Protein AF-A0A1F3Y0V6-F1 (afdb_monomer_lite)

Structure (mmCIF, N/CA/C/O backbone):
data_AF-A0A1F3Y0V6-F1
#
_entry.id   AF-A0A1F3Y0V6-F1
#
loop_
_atom_site.group_PDB
_atom_site.id
_atom_site.type_symbol
_atom_site.label_atom_id
_atom_site.label_alt_id
_atom_site.label_comp_id
_atom_site.label_asym_id
_atom_site.label_entity_id
_atom_site.label_seq_id
_atom_site.pdbx_PDB_ins_code
_atom_site.Cartn_x
_atom_site.Cartn_y
_atom_site.Cartn_z
_atom_site.occupancy
_atom_site.B_iso_or_equiv
_atom_site.auth_seq_id
_atom_site.auth_comp_id
_atom_site.auth_asym_id
_atom_site.auth_atom_id
_atom_site.pdbx_PDB_model_num
ATOM 1 N N . MET A 1 1 ? 26.337 5.405 5.884 1.00 34.84 1 MET A N 1
ATOM 2 C CA . MET A 1 1 ? 25.874 5.157 7.266 1.00 34.84 1 MET A CA 1
ATOM 3 C C . MET A 1 1 ? 24.439 4.662 7.196 1.00 34.84 1 MET A C 1
ATOM 5 O O . MET A 1 1 ? 23.595 5.387 6.694 1.00 34.84 1 MET A O 1
ATOM 9 N N . LEU A 1 2 ? 24.184 3.409 7.583 1.00 36.69 2 LEU A N 1
ATOM 10 C CA . LEU A 1 2 ? 22.827 2.869 7.689 1.00 36.69 2 LEU A CA 1
ATOM 11 C C . LEU A 1 2 ? 22.164 3.487 8.920 1.00 36.69 2 LEU A C 1
ATOM 13 O O . LEU A 1 2 ? 22.583 3.219 10.046 1.00 36.69 2 LEU A O 1
ATOM 17 N N . ASP A 1 3 ? 21.163 4.324 8.681 1.00 42.03 3 ASP A N 1
ATOM 18 C CA . ASP A 1 3 ? 20.274 4.844 9.709 1.00 42.03 3 ASP A CA 1
ATOM 19 C C . ASP A 1 3 ? 19.625 3.656 10.442 1.00 42.03 3 ASP A C 1
ATOM 21 O O . ASP A 1 3 ? 18.928 2.830 9.840 1.00 42.03 3 ASP A O 1
ATOM 25 N N . ARG A 1 4 ? 19.964 3.489 11.727 1.00 38.62 4 ARG A N 1
ATOM 26 C CA . ARG A 1 4 ? 19.554 2.353 12.566 1.00 38.62 4 ARG A CA 1
ATOM 27 C C . ARG A 1 4 ? 18.066 2.485 12.898 1.00 38.62 4 ARG A C 1
ATOM 29 O O . ARG A 1 4 ? 17.702 2.852 14.014 1.00 38.62 4 ARG A O 1
ATOM 36 N N . LYS A 1 5 ? 17.193 2.147 11.947 1.00 39.00 5 LYS A N 1
ATOM 37 C CA . LYS A 1 5 ? 15.765 1.951 12.223 1.00 39.00 5 LYS A CA 1
ATOM 38 C C . LYS A 1 5 ? 15.624 0.830 13.254 1.00 39.00 5 LYS A C 1
ATOM 40 O O . LYS A 1 5 ? 16.004 -0.314 13.005 1.00 39.00 5 LYS A O 1
ATOM 45 N N . ARG A 1 6 ? 15.148 1.188 14.450 1.00 37.72 6 ARG A N 1
ATOM 46 C CA . ARG A 1 6 ? 15.009 0.279 15.593 1.00 37.72 6 ARG A CA 1
ATOM 47 C C . ARG A 1 6 ? 13.938 -0.764 15.273 1.00 37.72 6 ARG A C 1
ATOM 49 O O . ARG A 1 6 ? 12.760 -0.437 15.189 1.00 37.72 6 ARG A O 1
ATOM 56 N N . LEU A 1 7 ? 14.350 -2.018 15.111 1.00 43.47 7 LEU A N 1
ATOM 57 C CA . LEU A 1 7 ? 13.446 -3.162 15.193 1.00 43.47 7 LEU A CA 1
ATOM 58 C C . LEU A 1 7 ? 12.864 -3.211 16.607 1.00 43.47 7 LEU A C 1
ATOM 60 O O . LEU A 1 7 ? 13.602 -3.400 17.574 1.00 43.47 7 LEU A O 1
ATOM 64 N N . ILE A 1 8 ? 11.553 -3.009 16.736 1.00 52.88 8 ILE A N 1
ATOM 65 C CA . ILE A 1 8 ? 10.874 -3.055 18.031 1.00 52.88 8 ILE A CA 1
ATOM 66 C C . ILE A 1 8 ? 10.524 -4.512 18.322 1.00 52.88 8 ILE A C 1
ATOM 68 O O . ILE A 1 8 ? 9.545 -5.054 17.817 1.00 52.88 8 ILE A O 1
ATOM 72 N N . ARG A 1 9 ? 11.346 -5.154 19.149 1.00 54.09 9 ARG A N 1
ATOM 73 C CA . ARG A 1 9 ? 10.959 -6.375 19.851 1.00 54.09 9 ARG A CA 1
ATOM 74 C C . ARG A 1 9 ? 10.224 -5.949 21.115 1.00 54.09 9 ARG A C 1
ATOM 76 O O . ARG A 1 9 ? 10.805 -5.253 21.945 1.00 54.09 9 ARG A O 1
ATOM 83 N N . LEU A 1 10 ? 8.967 -6.356 21.260 1.00 62.44 10 LEU A N 1
ATOM 84 C CA . LEU A 1 10 ? 8.241 -6.110 22.501 1.00 62.44 10 LEU A CA 1
ATOM 85 C C . LEU A 1 10 ? 8.890 -6.906 23.636 1.00 62.44 10 LEU A C 1
ATOM 87 O O . LEU A 1 10 ? 9.270 -8.069 23.474 1.00 62.44 10 LEU A O 1
ATOM 91 N N . THR A 1 11 ? 9.035 -6.259 24.788 1.00 64.75 11 THR A N 1
ATOM 92 C CA . THR A 1 11 ? 9.349 -6.954 26.038 1.00 64.75 11 THR A CA 1
ATOM 93 C C . THR A 1 11 ? 8.130 -7.775 26.473 1.00 64.75 11 THR A C 1
ATOM 95 O O . THR A 1 11 ? 7.020 -7.492 26.020 1.00 64.75 11 THR A O 1
ATOM 98 N N . PRO A 1 12 ? 8.275 -8.748 27.389 1.00 68.75 12 PRO A N 1
ATOM 99 C CA . PRO A 1 12 ? 7.121 -9.448 27.959 1.00 68.75 12 PRO A CA 1
ATOM 100 C C . PRO A 1 12 ? 6.061 -8.510 2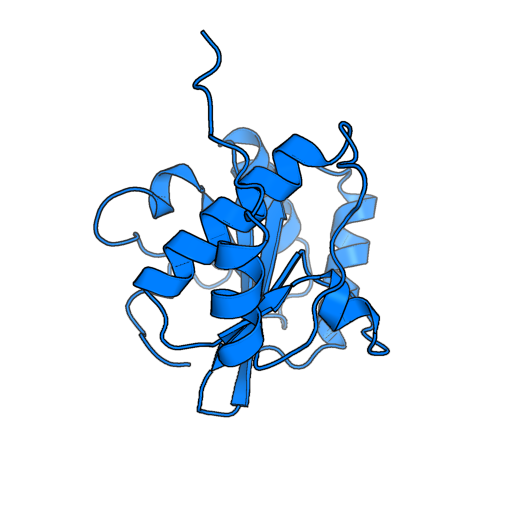8.565 1.00 68.75 12 PRO A C 1
ATOM 102 O O . PRO A 1 12 ? 4.882 -8.836 28.556 1.00 68.75 12 PRO A O 1
ATOM 105 N N . LEU A 1 13 ? 6.459 -7.333 29.061 1.00 69.12 13 LEU A N 1
ATOM 106 C CA . LEU A 1 13 ? 5.524 -6.309 29.536 1.00 69.12 13 LEU A CA 1
ATOM 107 C C . LEU A 1 13 ? 4.815 -5.605 28.374 1.00 69.12 13 LEU A C 1
ATOM 109 O O . LEU A 1 13 ? 3.596 -5.488 28.384 1.00 69.12 13 LEU A O 1
ATOM 113 N N . GLY A 1 14 ? 5.566 -5.188 27.349 1.00 68.19 14 GLY A N 1
ATOM 114 C CA . GLY A 1 14 ? 4.981 -4.612 26.137 1.00 68.19 14 GLY A CA 1
ATOM 115 C C . GLY A 1 14 ? 4.038 -5.584 25.424 1.00 68.19 14 GLY A C 1
ATOM 116 O O . GLY A 1 14 ? 3.085 -5.152 24.793 1.00 68.19 14 GLY A O 1
ATOM 117 N N . TYR A 1 15 ? 4.274 -6.888 25.569 1.00 69.88 15 TYR A N 1
ATOM 118 C CA . TYR A 1 15 ? 3.383 -7.933 25.085 1.00 69.88 15 TYR A CA 1
ATOM 119 C C . TYR A 1 15 ? 2.030 -7.917 25.805 1.00 69.88 15 TYR A C 1
ATOM 121 O O . TYR A 1 15 ? 1.013 -7.837 25.129 1.00 69.88 15 TYR A O 1
ATOM 129 N N . ARG A 1 16 ? 2.011 -7.889 27.147 1.00 67.19 16 ARG A N 1
ATOM 130 C CA . ARG A 1 16 ? 0.757 -7.818 27.923 1.00 67.19 16 ARG A CA 1
ATOM 131 C C . A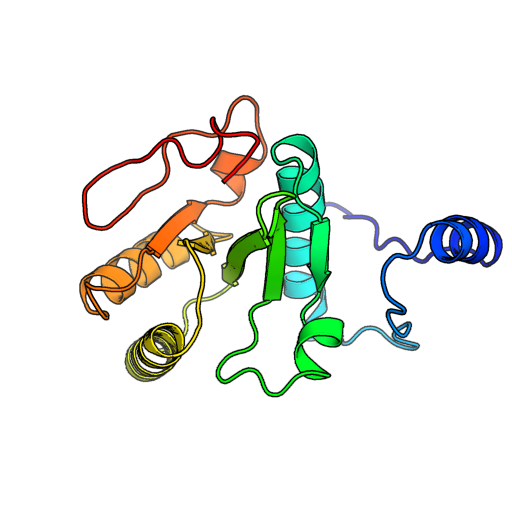RG A 1 16 ? -0.061 -6.571 27.597 1.00 67.19 16 ARG A C 1
ATOM 133 O O . ARG A 1 16 ? -1.257 -6.668 27.371 1.00 67.19 16 ARG A O 1
ATOM 140 N N . VAL A 1 17 ? 0.606 -5.420 27.490 1.00 69.94 17 VAL A N 1
ATOM 141 C CA . VAL A 1 17 ? -0.043 -4.147 27.128 1.00 69.94 17 VAL A CA 1
ATOM 142 C C . VAL A 1 17 ? -0.717 -4.233 25.757 1.00 69.94 17 VAL A C 1
ATOM 144 O O . VAL A 1 17 ? -1.791 -3.670 25.549 1.00 69.94 17 VAL A O 1
ATOM 147 N N . VAL A 1 18 ? -0.085 -4.929 24.808 1.00 66.56 18 VAL A N 1
ATOM 148 C CA . VAL A 1 18 ? -0.668 -5.148 23.485 1.00 66.56 18 VAL A CA 1
ATOM 149 C C . VAL A 1 18 ? -1.813 -6.156 23.567 1.00 66.56 18 VAL A C 1
ATOM 151 O O . VAL A 1 18 ? -2.879 -5.829 23.065 1.00 66.56 18 VAL A O 1
ATOM 154 N N . GLU A 1 19 ? -1.636 -7.311 24.224 1.00 66.44 19 GLU A N 1
ATOM 155 C CA . GLU A 1 19 ? -2.674 -8.347 24.395 1.00 66.44 19 GLU A CA 1
ATOM 156 C C . GLU A 1 19 ? -3.979 -7.812 24.983 1.00 66.44 19 GLU A C 1
ATOM 158 O O . GLU A 1 19 ? -5.044 -8.113 24.452 1.00 66.44 19 GLU A O 1
ATOM 163 N N . GLU A 1 20 ? -3.906 -6.967 26.012 1.00 62.59 20 GLU A N 1
ATOM 164 C CA . GLU A 1 20 ? -5.079 -6.347 26.647 1.00 62.59 20 GLU A CA 1
ATOM 165 C C . GLU A 1 20 ? -5.898 -5.463 25.685 1.00 62.59 20 GLU A C 1
ATOM 167 O O . GLU A 1 20 ? -7.057 -5.162 25.956 1.00 62.59 20 GLU A O 1
ATOM 172 N N . ASN A 1 21 ? -5.313 -5.065 24.551 1.00 56.97 21 ASN A N 1
ATOM 173 C CA . ASN A 1 21 ? -5.914 -4.190 23.544 1.00 56.97 21 ASN A CA 1
ATOM 174 C C . ASN A 1 21 ? -5.952 -4.829 22.139 1.00 56.97 21 ASN A C 1
ATOM 176 O O . ASN A 1 21 ? -6.205 -4.134 21.149 1.00 56.97 21 ASN A O 1
ATOM 180 N N . LEU A 1 22 ? -5.664 -6.132 22.008 1.00 52.56 22 LEU A N 1
ATOM 181 C CA . LEU A 1 22 ? -5.666 -6.811 20.712 1.00 52.56 22 LEU A CA 1
ATOM 182 C C . LEU A 1 22 ? -7.101 -7.045 20.243 1.00 52.56 22 LEU A C 1
ATOM 184 O O . LEU A 1 22 ? -7.849 -7.818 20.829 1.00 52.56 22 LEU A O 1
ATOM 188 N N . VAL A 1 23 ? -7.452 -6.446 19.106 1.00 55.00 23 VAL A N 1
ATOM 189 C CA . VAL A 1 23 ? -8.681 -6.799 18.382 1.00 55.00 23 VAL A CA 1
ATOM 190 C C . VAL A 1 23 ? -8.543 -8.187 17.734 1.00 55.00 23 VAL A C 1
ATOM 192 O O . VAL A 1 23 ? -9.538 -8.884 17.569 1.00 55.00 23 VAL A O 1
ATOM 195 N N . ILE A 1 24 ? -7.317 -8.598 17.364 1.00 53.91 24 ILE A N 1
ATOM 196 C CA . ILE A 1 24 ? -7.003 -9.865 16.674 1.00 53.91 24 ILE A CA 1
ATOM 197 C C . ILE A 1 24 ? -5.642 -10.400 17.140 1.00 53.91 24 ILE A C 1
ATOM 199 O O . ILE A 1 24 ? -4.666 -9.650 17.193 1.00 53.91 24 ILE A O 1
ATOM 203 N N . GLU A 1 25 ? -5.554 -11.701 17.421 1.00 57.75 25 GLU A N 1
ATOM 204 C CA . GLU A 1 25 ? -4.313 -12.366 17.829 1.00 57.75 25 GLU A CA 1
ATOM 205 C C . GLU A 1 25 ? -3.342 -12.517 16.641 1.00 57.75 25 GLU A C 1
ATOM 207 O O . GLU A 1 25 ? -3.630 -13.190 15.650 1.00 57.75 25 GLU A O 1
ATOM 212 N N . VAL A 1 26 ? -2.163 -11.885 16.724 1.00 56.44 26 VAL A N 1
ATOM 213 C CA . VAL A 1 26 ? -1.129 -11.967 15.678 1.00 56.44 26 VAL A CA 1
ATOM 214 C C . VAL A 1 26 ? 0.084 -12.745 16.203 1.00 56.44 26 VAL A C 1
ATOM 216 O O . VAL A 1 26 ? 0.798 -12.241 17.077 1.00 56.44 26 VAL A O 1
ATOM 219 N N . PRO A 1 27 ? 0.392 -13.936 15.653 1.00 59.06 27 PRO A N 1
ATOM 220 C CA . PRO A 1 27 ? 1.473 -14.769 16.162 1.00 59.06 27 PRO A CA 1
ATOM 221 C C . PRO A 1 27 ? 2.849 -14.116 15.972 1.00 59.06 27 PRO A C 1
ATOM 223 O O . PRO A 1 27 ? 3.225 -13.662 14.882 1.00 59.06 27 PRO A O 1
ATOM 226 N N . GLN A 1 28 ? 3.637 -14.116 17.050 1.00 58.16 28 GLN A N 1
ATOM 227 C CA . GLN A 1 28 ? 4.990 -13.563 17.069 1.00 58.16 28 GLN A CA 1
ATOM 228 C C . GLN A 1 28 ? 5.956 -14.403 16.225 1.00 58.16 28 GLN A C 1
ATOM 230 O O . GLN A 1 28 ? 6.054 -15.625 16.367 1.00 58.16 28 GLN A O 1
ATOM 235 N N . THR A 1 29 ? 6.749 -13.743 15.378 1.00 60.72 29 THR A N 1
ATOM 236 C CA . THR A 1 29 ? 7.824 -14.419 14.642 1.00 60.72 29 THR A CA 1
ATOM 237 C C . THR A 1 29 ? 9.012 -14.644 15.576 1.00 60.72 29 THR A C 1
ATOM 239 O O . THR A 1 29 ? 9.679 -13.692 15.970 1.00 60.72 29 THR A O 1
ATOM 242 N N . ARG A 1 30 ? 9.322 -15.902 15.913 1.00 58.25 30 ARG A N 1
ATOM 243 C CA . ARG A 1 30 ? 10.459 -16.233 16.800 1.00 58.25 30 ARG A CA 1
ATOM 244 C C . ARG A 1 30 ? 11.826 -15.863 16.202 1.00 58.25 30 ARG A C 1
ATOM 246 O O . ARG A 1 30 ? 12.777 -15.660 16.952 1.00 58.25 30 ARG A O 1
ATOM 253 N N . LYS A 1 31 ? 11.930 -15.774 14.870 1.00 67.44 31 LYS A N 1
ATOM 254 C CA . LYS A 1 31 ? 13.125 -15.338 14.131 1.00 67.44 31 LYS A CA 1
ATOM 255 C C . LYS A 1 31 ? 12.706 -14.477 12.930 1.00 67.44 31 LYS A C 1
ATOM 257 O O . LYS A 1 31 ? 11.927 -14.973 12.119 1.00 67.44 31 LYS A O 1
ATOM 262 N N . PRO A 1 32 ? 13.177 -13.226 12.801 1.00 66.56 32 PRO A N 1
ATOM 263 C CA . PRO A 1 32 ? 12.917 -12.430 11.605 1.00 66.56 32 PRO A CA 1
ATOM 264 C C . PRO A 1 32 ? 13.623 -13.045 10.387 1.00 66.56 32 PRO A C 1
ATOM 266 O O . PRO A 1 32 ? 14.768 -13.489 10.498 1.00 66.56 32 PRO A O 1
ATOM 269 N N . ASP A 1 33 ? 12.958 -13.064 9.230 1.00 77.31 33 ASP A N 1
ATOM 270 C CA . ASP A 1 33 ? 13.596 -13.442 7.966 1.00 77.31 33 ASP A CA 1
ATOM 271 C C . ASP A 1 33 ? 14.377 -12.235 7.433 1.00 77.31 33 ASP A C 1
ATOM 273 O O . ASP A 1 33 ? 13.813 -11.205 7.068 1.00 77.31 33 ASP A O 1
ATOM 277 N N . ILE A 1 34 ? 15.705 -12.350 7.392 1.00 79.94 34 ILE A N 1
ATOM 278 C CA . ILE A 1 34 ? 16.597 -11.272 6.940 1.00 79.94 34 ILE A CA 1
ATOM 279 C C . ILE A 1 34 ? 16.268 -10.850 5.498 1.00 79.94 34 ILE A C 1
ATOM 281 O O . ILE A 1 34 ? 16.460 -9.687 5.140 1.00 79.94 34 ILE A O 1
ATOM 285 N N . ARG A 1 35 ? 15.727 -11.763 4.678 1.00 80.69 35 ARG A N 1
ATOM 286 C CA . ARG A 1 35 ? 15.368 -11.495 3.279 1.00 80.69 35 ARG A CA 1
ATOM 287 C C . ARG A 1 35 ? 14.186 -10.534 3.153 1.00 80.69 35 ARG A C 1
ATOM 289 O O . ARG A 1 35 ? 14.147 -9.769 2.193 1.00 80.69 35 ARG A O 1
ATOM 296 N N . THR A 1 36 ? 13.250 -10.551 4.105 1.00 83.56 36 THR A N 1
ATOM 297 C CA . THR A 1 36 ? 12.058 -9.681 4.109 1.00 83.56 36 THR A CA 1
ATOM 298 C C . THR A 1 36 ? 12.195 -8.503 5.059 1.00 83.56 36 THR A C 1
ATOM 300 O O . THR A 1 36 ? 11.469 -7.528 4.913 1.00 83.56 36 THR A O 1
ATOM 303 N N . LEU A 1 37 ? 13.186 -8.523 5.957 1.00 84.88 37 LEU A N 1
ATOM 304 C CA . LEU A 1 37 ? 13.381 -7.534 7.018 1.00 84.88 37 LEU A CA 1
ATOM 305 C C . LEU A 1 37 ? 13.243 -6.076 6.562 1.00 84.88 37 LEU A C 1
ATOM 307 O O . LEU A 1 37 ? 12.636 -5.258 7.250 1.00 84.88 37 LEU A O 1
ATOM 311 N N . ARG A 1 38 ? 13.816 -5.736 5.401 1.00 87.50 38 ARG A N 1
ATOM 312 C CA . ARG A 1 38 ? 13.724 -4.380 4.845 1.00 87.50 38 ARG A CA 1
ATOM 313 C C . ARG A 1 38 ? 12.290 -4.026 4.445 1.00 87.50 38 ARG A C 1
ATOM 315 O O . ARG A 1 38 ? 11.852 -2.915 4.729 1.00 87.50 38 ARG A O 1
ATOM 322 N N . HIS A 1 39 ? 11.594 -4.937 3.772 1.00 91.19 39 HIS A N 1
ATOM 323 C CA . HIS A 1 39 ? 10.199 -4.754 3.367 1.00 91.19 39 HIS A CA 1
ATOM 324 C C . HIS A 1 39 ? 9.289 -4.695 4.599 1.00 91.19 39 HIS A C 1
ATOM 326 O O . HIS A 1 39 ? 8.592 -3.698 4.761 1.00 91.19 39 HIS A O 1
ATOM 332 N N . ASP A 1 40 ? 9.434 -5.626 5.544 1.00 90.00 40 ASP A N 1
ATOM 333 C CA . ASP A 1 40 ? 8.675 -5.656 6.804 1.00 90.00 40 ASP A CA 1
ATOM 334 C C . ASP A 1 40 ? 8.834 -4.353 7.611 1.00 90.00 40 ASP A C 1
ATOM 336 O O . ASP A 1 40 ? 7.870 -3.812 8.166 1.00 90.00 40 ASP A O 1
ATOM 340 N N . ALA A 1 41 ? 10.051 -3.797 7.650 1.00 89.81 41 ALA A N 1
ATOM 341 C CA . ALA A 1 41 ? 10.321 -2.514 8.294 1.00 89.81 41 ALA A CA 1
ATOM 342 C C . ALA A 1 41 ? 9.621 -1.341 7.583 1.00 89.81 41 ALA A C 1
ATOM 344 O O . ALA A 1 41 ? 9.129 -0.422 8.246 1.00 89.81 41 ALA A O 1
ATOM 345 N N . HIS A 1 42 ? 9.554 -1.357 6.247 1.00 93.12 42 HIS A N 1
ATOM 346 C CA . HIS A 1 42 ? 8.805 -0.358 5.483 1.00 93.12 42 HIS A CA 1
ATOM 347 C C . HIS A 1 42 ? 7.295 -0.502 5.682 1.00 93.12 42 HIS A C 1
ATOM 349 O O . HIS A 1 42 ? 6.656 0.508 5.963 1.00 93.12 42 HIS A O 1
ATOM 355 N N . VAL A 1 43 ? 6.742 -1.718 5.635 1.00 94.25 43 VAL A N 1
ATOM 356 C CA . VAL A 1 43 ? 5.321 -1.989 5.920 1.00 94.25 43 VAL A CA 1
ATOM 357 C C . VAL A 1 43 ? 4.945 -1.485 7.310 1.00 94.25 43 VAL A C 1
ATOM 359 O O . VAL A 1 43 ? 3.957 -0.773 7.473 1.00 94.25 43 VAL A O 1
ATOM 362 N N . THR A 1 44 ? 5.782 -1.759 8.311 1.00 92.25 44 THR A N 1
ATOM 363 C CA . THR A 1 44 ? 5.568 -1.271 9.680 1.00 92.25 44 THR A CA 1
ATOM 364 C C . THR A 1 44 ? 5.617 0.259 9.763 1.00 92.25 44 THR A C 1
ATOM 366 O O . THR A 1 44 ? 4.767 0.868 10.409 1.00 92.25 44 THR A O 1
ATOM 369 N N . SER A 1 45 ? 6.576 0.899 9.084 1.00 93.56 45 SER A N 1
ATOM 370 C CA . SER A 1 45 ? 6.675 2.369 9.049 1.00 93.56 45 SER A CA 1
ATOM 371 C C . SER A 1 45 ? 5.443 2.999 8.391 1.00 93.56 45 SER A C 1
ATOM 373 O O . SER A 1 45 ? 4.888 3.969 8.902 1.00 93.56 45 SER A O 1
ATOM 375 N N . VAL A 1 46 ? 4.996 2.412 7.277 1.00 94.12 46 VAL A N 1
ATOM 376 C CA . VAL A 1 46 ? 3.787 2.800 6.547 1.00 94.12 46 VAL A CA 1
ATOM 377 C C . VAL A 1 46 ? 2.557 2.672 7.434 1.00 94.12 46 VAL A C 1
ATOM 379 O O . VAL A 1 46 ? 1.794 3.627 7.534 1.00 94.12 46 VAL A O 1
ATOM 382 N N . ARG A 1 47 ? 2.390 1.535 8.118 1.00 94.31 47 ARG A N 1
ATOM 383 C CA . ARG A 1 47 ? 1.287 1.310 9.058 1.00 94.31 47 ARG A CA 1
ATOM 384 C C . ARG A 1 47 ? 1.199 2.434 10.083 1.00 94.31 47 ARG A C 1
ATOM 386 O O . ARG A 1 47 ? 0.126 3.001 10.247 1.00 94.31 47 ARG A O 1
ATOM 393 N N . PHE A 1 48 ? 2.299 2.737 10.777 1.00 92.44 48 PHE A N 1
ATOM 394 C CA . PHE A 1 48 ? 2.286 3.768 11.819 1.00 92.44 48 PHE A CA 1
ATOM 395 C C . PHE A 1 48 ? 1.929 5.132 11.252 1.00 92.44 48 PHE A C 1
ATOM 397 O O . PHE A 1 48 ? 1.061 5.806 11.794 1.00 92.44 48 PHE A O 1
ATOM 404 N N . ARG A 1 49 ? 2.520 5.496 10.112 1.00 92.00 49 ARG A N 1
ATOM 405 C CA . ARG A 1 49 ? 2.217 6.775 9.479 1.00 92.00 49 ARG A CA 1
ATOM 406 C C . ARG A 1 49 ? 0.757 6.879 9.044 1.00 92.00 49 ARG A C 1
ATOM 408 O O . ARG A 1 49 ? 0.121 7.898 9.272 1.00 92.00 49 ARG A O 1
ATOM 415 N N . LEU A 1 50 ? 0.210 5.831 8.436 1.00 91.81 50 LEU A N 1
ATOM 416 C CA . LEU A 1 50 ? -1.194 5.820 8.035 1.00 91.81 50 LEU A CA 1
ATOM 417 C C . LEU A 1 50 ? -2.133 5.841 9.247 1.00 91.81 50 LEU A C 1
ATOM 419 O O . LEU A 1 50 ? -3.171 6.482 9.166 1.00 91.81 50 LEU A O 1
ATOM 423 N N . ALA A 1 51 ? -1.761 5.230 10.374 1.00 90.62 51 ALA A N 1
ATOM 424 C CA . ALA A 1 51 ? -2.543 5.280 11.613 1.00 90.62 51 ALA A CA 1
ATOM 425 C C . ALA A 1 51 ? -2.584 6.679 12.264 1.00 90.62 51 ALA A C 1
ATOM 427 O O . ALA A 1 51 ? -3.503 6.972 13.021 1.00 90.62 51 ALA A O 1
ATOM 428 N N . GLU A 1 52 ? -1.626 7.562 11.965 1.00 89.50 52 GLU A N 1
ATOM 429 C CA . GLU A 1 52 ? -1.694 8.978 12.370 1.00 89.50 52 GLU A CA 1
ATOM 430 C C . GLU A 1 52 ? -2.700 9.781 11.527 1.00 89.50 52 GLU A C 1
ATOM 432 O O . GLU A 1 52 ? -3.169 10.838 11.947 1.00 89.50 52 GLU A O 1
ATOM 437 N N . ILE A 1 53 ? -3.007 9.302 10.318 1.00 89.25 53 ILE A N 1
ATOM 438 C CA . ILE A 1 53 ? -3.805 10.017 9.313 1.00 89.25 53 ILE A CA 1
ATOM 439 C C . ILE A 1 53 ? -5.242 9.478 9.263 1.00 89.25 53 ILE A C 1
ATOM 441 O O . ILE A 1 53 ? -6.200 10.245 9.151 1.00 89.25 53 ILE A O 1
ATOM 445 N N . TRP A 1 54 ? -5.396 8.159 9.330 1.00 90.75 54 TRP A N 1
ATOM 446 C CA . TRP A 1 54 ? -6.656 7.439 9.189 1.00 90.75 54 TRP A CA 1
ATOM 447 C C . TRP A 1 54 ? -7.150 6.899 10.525 1.00 90.75 54 TRP A C 1
ATOM 449 O O . TRP A 1 54 ? -6.366 6.459 11.359 1.00 90.75 54 TRP A O 1
ATOM 459 N N . THR A 1 55 ? -8.472 6.859 10.694 1.00 88.50 55 THR A N 1
ATOM 460 C CA . THR A 1 55 ? -9.122 6.286 11.887 1.00 88.50 55 THR A CA 1
ATOM 461 C C . THR A 1 55 ? -9.359 4.776 11.783 1.00 88.50 55 THR A C 1
ATOM 463 O O . THR A 1 55 ? -9.868 4.161 12.717 1.00 88.50 55 THR A O 1
ATOM 466 N N . GLY A 1 56 ? -9.022 4.166 10.642 1.00 88.62 56 GLY A N 1
ATOM 467 C CA . GLY A 1 56 ? -9.203 2.737 10.415 1.00 88.62 56 GLY A CA 1
ATOM 468 C C . GLY A 1 56 ? -8.239 1.865 11.221 1.00 88.62 56 GLY A C 1
ATOM 469 O O . GLY A 1 56 ? -7.155 2.285 11.619 1.00 88.62 56 GLY A O 1
ATOM 470 N N . SER A 1 57 ? -8.623 0.606 11.408 1.00 91.19 57 SER A N 1
ATOM 471 C CA . SER A 1 57 ? -7.794 -0.414 12.050 1.00 91.19 57 SER A CA 1
ATOM 472 C C . SER A 1 57 ? -6.950 -1.163 11.020 1.00 91.19 57 SER A C 1
ATOM 474 O O . SER A 1 57 ? -7.430 -1.500 9.938 1.00 91.19 57 SER A O 1
ATOM 476 N N . TRP A 1 58 ? -5.688 -1.435 11.361 1.00 92.88 58 TRP A N 1
ATOM 477 C CA . TRP A 1 58 ? -4.749 -2.157 10.500 1.00 92.88 58 TRP A CA 1
ATOM 478 C C . TRP A 1 58 ? -4.815 -3.667 10.721 1.00 92.88 58 TRP A C 1
ATOM 480 O O . TRP A 1 58 ? -4.544 -4.149 11.823 1.00 92.88 58 TRP A O 1
ATOM 490 N N . LEU A 1 59 ? -5.039 -4.404 9.637 1.00 91.00 59 LEU A N 1
ATOM 491 C CA . LEU A 1 59 ? -4.909 -5.850 9.559 1.00 91.00 59 LEU A CA 1
ATOM 492 C C . LEU A 1 59 ? -3.592 -6.216 8.850 1.00 91.00 59 LEU A C 1
ATOM 494 O O . LEU A 1 59 ? -3.410 -5.849 7.687 1.00 91.00 59 LEU A O 1
ATOM 498 N N . PRO A 1 60 ? -2.648 -6.912 9.508 1.00 88.75 60 PRO A N 1
ATOM 499 C CA . PRO A 1 60 ? -1.406 -7.333 8.862 1.00 88.75 60 PRO A CA 1
ATOM 500 C C . PRO A 1 60 ? -1.620 -8.534 7.928 1.00 88.75 60 PRO A C 1
ATOM 502 O O . PRO A 1 60 ? -2.477 -9.375 8.195 1.00 88.75 60 PRO A O 1
ATOM 505 N N . GLU A 1 61 ? -0.758 -8.682 6.913 1.00 89.69 61 GLU A N 1
ATOM 506 C CA . GLU A 1 61 ? -0.725 -9.818 5.967 1.00 89.69 61 GLU A CA 1
ATOM 507 C C . GLU A 1 61 ? -0.964 -11.183 6.639 1.00 89.69 61 GLU A C 1
ATOM 509 O O . GLU A 1 61 ? -1.740 -12.005 6.159 1.00 89.69 61 GLU A O 1
ATOM 514 N N . LYS A 1 62 ? -0.314 -11.433 7.783 1.00 82.31 62 LYS A N 1
ATOM 515 C CA . LYS A 1 62 ? -0.422 -12.706 8.510 1.00 82.31 62 LYS A CA 1
ATOM 516 C C . LYS A 1 62 ? -1.822 -13.009 9.036 1.00 82.31 62 LYS A C 1
ATOM 518 O O . LYS A 1 62 ? -2.179 -14.178 9.083 1.00 82.31 62 LYS A O 1
ATOM 523 N N . ALA A 1 63 ? -2.563 -11.986 9.456 1.00 80.56 63 ALA A N 1
ATOM 524 C CA . ALA A 1 63 ? -3.946 -12.147 9.891 1.00 80.56 63 ALA A CA 1
ATOM 525 C C . ALA A 1 63 ? -4.857 -12.360 8.675 1.00 80.56 63 ALA A C 1
ATOM 527 O O . ALA A 1 63 ? -5.720 -13.223 8.701 1.00 80.56 63 ALA A O 1
ATOM 528 N N . ILE A 1 64 ? -4.590 -11.657 7.568 1.00 83.25 64 ILE A N 1
ATOM 529 C CA . ILE A 1 64 ? -5.352 -11.807 6.319 1.00 83.25 64 ILE A CA 1
ATOM 530 C C . ILE A 1 64 ? -5.171 -13.209 5.718 1.00 83.25 64 ILE A C 1
ATOM 532 O O . ILE A 1 64 ? -6.126 -13.787 5.223 1.00 83.25 64 ILE A O 1
ATOM 536 N N . LYS A 1 65 ? -3.964 -13.787 5.797 1.00 77.94 65 LYS A N 1
ATOM 537 C CA . LYS A 1 65 ? -3.662 -15.156 5.331 1.00 77.94 65 LYS A CA 1
ATOM 538 C C . LYS A 1 65 ? -4.459 -16.259 6.025 1.00 77.94 65 LYS A C 1
ATOM 540 O O . LYS A 1 65 ? -4.459 -17.379 5.528 1.00 77.94 65 LYS A O 1
ATOM 545 N N . GLN A 1 66 ? -5.045 -15.981 7.187 1.00 70.12 66 GLN A N 1
ATOM 546 C CA . GLN A 1 66 ? -5.915 -16.939 7.869 1.00 70.12 66 GLN A CA 1
ATOM 547 C C . GLN A 1 66 ? -7.305 -17.005 7.218 1.00 70.12 66 GLN A C 1
ATOM 549 O O . GLN A 1 66 ? -8.054 -17.937 7.493 1.00 70.12 66 GLN A O 1
ATOM 554 N N . GLU A 1 67 ? -7.626 -16.057 6.336 1.00 64.75 67 GLU A N 1
ATOM 555 C CA . GLU A 1 67 ? -8.830 -16.043 5.515 1.00 64.75 67 GLU A CA 1
ATOM 556 C C . GLU A 1 67 ? -8.502 -16.429 4.059 1.00 64.75 67 GLU A C 1
ATOM 558 O O . GLU A 1 67 ? -7.395 -16.182 3.571 1.00 64.75 67 GLU A O 1
ATOM 563 N N . ASP A 1 68 ? -9.469 -17.011 3.339 1.00 66.44 68 ASP A N 1
ATOM 564 C CA . ASP A 1 68 ? -9.355 -17.354 1.910 1.00 66.44 68 ASP A CA 1
ATOM 565 C C . ASP A 1 68 ? -9.386 -16.083 1.032 1.00 66.44 68 ASP A C 1
ATOM 567 O O . ASP A 1 68 ? -10.350 -15.783 0.324 1.00 66.44 68 ASP A O 1
ATOM 571 N N . PHE A 1 69 ? -8.316 -15.288 1.092 1.00 72.81 69 PHE A N 1
ATOM 572 C CA . PHE A 1 69 ? -8.153 -14.087 0.274 1.00 72.81 69 PHE A CA 1
ATOM 573 C C . PHE A 1 69 ? -7.534 -14.428 -1.094 1.00 72.81 69 PHE A C 1
ATOM 575 O O . PHE A 1 69 ? -6.408 -14.930 -1.135 1.00 72.81 69 PHE A O 1
ATOM 582 N N . PRO A 1 70 ? -8.179 -14.073 -2.232 1.00 77.69 70 PRO A N 1
ATOM 583 C CA . PRO A 1 70 ? -7.625 -14.301 -3.575 1.00 77.69 70 PRO A CA 1
ATOM 584 C C . PRO A 1 70 ? -6.231 -13.688 -3.779 1.00 77.69 70 PRO A C 1
ATOM 586 O O . PRO A 1 70 ? -5.385 -14.242 -4.475 1.00 77.69 70 PRO A O 1
ATOM 589 N N . ARG A 1 71 ? -5.992 -12.539 -3.142 1.00 85.75 71 ARG A N 1
ATOM 590 C CA . ARG A 1 71 ? -4.714 -11.833 -3.073 1.00 85.75 71 ARG A CA 1
ATOM 591 C C . ARG A 1 71 ? -4.599 -11.216 -1.689 1.00 85.75 71 ARG A C 1
ATOM 593 O O . ARG A 1 71 ? -5.446 -10.436 -1.268 1.00 85.75 71 ARG A O 1
ATOM 600 N N . VAL A 1 72 ? -3.523 -11.559 -0.999 1.00 89.81 72 VAL A N 1
ATOM 601 C CA . VAL A 1 72 ? -3.217 -11.011 0.319 1.00 89.81 72 VAL A CA 1
ATOM 602 C C . VAL A 1 72 ? -2.353 -9.752 0.140 1.00 89.81 72 VAL A C 1
ATOM 604 O O . VAL A 1 72 ? -1.251 -9.882 -0.407 1.00 89.81 72 VAL A O 1
ATOM 607 N N . PRO A 1 73 ? -2.820 -8.556 0.554 1.00 94.19 73 PRO A N 1
ATOM 608 C CA . PRO A 1 73 ? -1.976 -7.365 0.614 1.00 94.19 73 PRO A CA 1
ATOM 609 C C . PRO A 1 73 ? -0.989 -7.419 1.784 1.00 94.19 73 PRO A C 1
ATOM 611 O O . PRO A 1 73 ? -1.203 -8.138 2.761 1.00 94.19 73 PRO A O 1
ATOM 614 N N . ASP A 1 74 ? 0.031 -6.562 1.732 1.00 95.12 74 ASP A N 1
ATOM 615 C CA . ASP A 1 74 ? 0.950 -6.336 2.857 1.00 95.12 74 ASP A CA 1
ATOM 616 C C . ASP A 1 74 ? 0.207 -5.848 4.120 1.00 95.12 74 ASP A C 1
ATOM 618 O O . ASP A 1 74 ? 0.572 -6.177 5.256 1.00 95.12 74 ASP A O 1
ATOM 622 N N . GLY A 1 75 ? -0.888 -5.109 3.929 1.00 95.12 75 GLY A N 1
ATOM 623 C CA . GLY A 1 75 ? -1.911 -4.952 4.953 1.00 95.12 75 GLY A CA 1
ATOM 624 C C . GLY A 1 75 ? -3.202 -4.322 4.458 1.00 95.12 75 GLY A C 1
ATOM 625 O O . GLY A 1 75 ? -3.324 -3.877 3.317 1.00 95.12 75 GLY A O 1
ATOM 626 N N . LEU A 1 76 ? -4.192 -4.313 5.340 1.00 93.81 76 LEU A N 1
ATOM 627 C CA . LEU A 1 76 ? -5.550 -3.884 5.046 1.00 93.81 76 LEU A CA 1
ATOM 628 C C . LEU A 1 76 ? -6.011 -2.909 6.127 1.00 93.81 76 LEU A C 1
ATOM 630 O O . LEU A 1 76 ? -6.019 -3.250 7.306 1.00 93.81 76 LEU A O 1
ATOM 634 N N . PHE A 1 77 ? -6.408 -1.704 5.734 1.00 94.12 77 PHE A N 1
ATOM 635 C CA . PHE A 1 77 ? -7.119 -0.793 6.625 1.00 94.12 77 PHE A CA 1
ATOM 636 C C . PHE A 1 77 ? -8.617 -1.058 6.537 1.00 94.12 77 PHE A C 1
ATOM 638 O O . PHE A 1 77 ? -9.184 -1.037 5.444 1.00 94.12 77 PHE A O 1
ATOM 645 N N . ILE A 1 78 ? -9.250 -1.277 7.686 1.00 91.81 78 ILE A N 1
ATOM 646 C CA . ILE A 1 78 ? -10.699 -1.438 7.824 1.00 91.81 78 ILE A CA 1
ATOM 647 C C . ILE A 1 78 ? -11.228 -0.235 8.603 1.00 91.81 78 ILE A C 1
ATOM 649 O O . ILE A 1 78 ? -10.829 0.001 9.743 1.00 91.81 78 ILE A O 1
ATOM 653 N N . PHE A 1 79 ? -12.096 0.551 7.975 1.00 90.94 79 PHE A N 1
ATOM 654 C CA . PHE A 1 79 ? -12.679 1.754 8.568 1.00 90.94 79 PHE A CA 1
ATOM 655 C C . PHE A 1 79 ? -13.949 1.425 9.368 1.00 90.94 79 PHE A C 1
ATOM 657 O O . PHE A 1 79 ? -14.571 0.395 9.100 1.00 90.94 79 PHE A O 1
ATOM 664 N N . PRO A 1 80 ? -14.391 2.297 10.300 1.00 88.56 80 PRO A N 1
ATOM 665 C CA . PRO A 1 80 ? -15.626 2.089 11.070 1.00 88.56 80 PRO A CA 1
ATOM 666 C C . PRO A 1 80 ? -16.875 1.860 10.204 1.00 88.56 80 PRO A C 1
ATOM 668 O O . PRO A 1 80 ? -17.789 1.147 10.599 1.00 88.56 80 PRO A O 1
ATOM 671 N N . SER A 1 81 ? -16.886 2.412 8.988 1.00 88.94 81 SER A N 1
ATOM 672 C CA . SER A 1 81 ? -17.933 2.211 7.978 1.00 88.94 81 SER A CA 1
ATOM 673 C C . SER A 1 81 ? -17.969 0.798 7.370 1.00 88.94 81 SER A C 1
ATOM 675 O O . SER A 1 81 ? -18.838 0.506 6.550 1.00 88.94 81 SER A O 1
ATOM 677 N N . GLY A 1 82 ? -16.998 -0.061 7.693 1.00 88.00 82 GLY A N 1
ATOM 678 C CA . GLY A 1 82 ? -16.791 -1.377 7.084 1.00 88.00 82 GLY A CA 1
ATOM 679 C C . GLY A 1 82 ? -16.035 -1.339 5.753 1.00 88.00 82 GLY A C 1
ATOM 680 O O . GLY A 1 82 ? -15.682 -2.388 5.212 1.00 88.00 82 GLY A O 1
ATOM 681 N N . LYS A 1 83 ? -15.743 -0.149 5.214 1.00 91.81 83 LYS A N 1
ATOM 682 C CA . LYS A 1 83 ? -14.972 -0.011 3.974 1.00 91.81 83 LYS A CA 1
ATOM 683 C C . LYS A 1 83 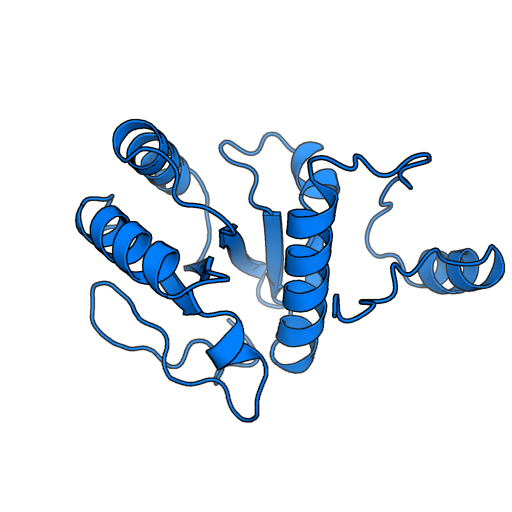? -13.506 -0.363 4.198 1.00 91.81 83 LYS A C 1
ATOM 685 O O . LYS A 1 83 ? -12.947 -0.140 5.270 1.00 91.81 83 LYS A O 1
ATOM 690 N N . LYS A 1 84 ? -12.886 -0.901 3.148 1.00 93.25 84 LYS A N 1
ATOM 691 C CA . LYS A 1 84 ? -11.540 -1.473 3.196 1.00 93.25 84 LYS A CA 1
ATOM 692 C C . LYS A 1 84 ? -10.611 -0.787 2.198 1.00 93.25 84 LYS A C 1
ATOM 694 O O . LYS A 1 84 ? -11.014 -0.528 1.063 1.00 93.25 84 LYS A O 1
ATOM 699 N N . VAL A 1 85 ? -9.373 -0.528 2.608 1.00 95.00 85 VAL A N 1
ATOM 700 C CA . VAL A 1 85 ? -8.284 -0.051 1.743 1.00 95.00 85 VAL A CA 1
ATOM 701 C C . VAL A 1 85 ? -7.127 -1.035 1.840 1.00 95.00 85 VAL A C 1
ATOM 703 O O . VAL A 1 85 ? -6.571 -1.234 2.920 1.00 95.00 85 VAL A O 1
ATOM 706 N N . ALA A 1 86 ? -6.769 -1.658 0.719 1.00 96.12 86 ALA A N 1
ATOM 707 C CA . ALA A 1 86 ? -5.594 -2.519 0.641 1.00 96.12 86 ALA A CA 1
ATOM 708 C C . ALA A 1 86 ? -4.334 -1.668 0.474 1.00 96.12 86 ALA A C 1
ATOM 710 O O . ALA A 1 86 ? -4.336 -0.692 -0.275 1.00 96.12 86 ALA A O 1
ATOM 711 N N . VAL A 1 87 ? -3.257 -2.045 1.157 1.00 97.38 87 VAL A N 1
ATOM 712 C CA . VAL A 1 87 ? -1.965 -1.358 1.106 1.00 97.38 87 VAL A CA 1
ATOM 713 C C . VAL A 1 87 ? -0.897 -2.332 0.621 1.00 97.38 87 VAL A C 1
ATOM 715 O O . VAL A 1 87 ? -0.744 -3.420 1.173 1.00 97.38 87 VAL A O 1
ATOM 718 N N . GLU A 1 88 ? -0.152 -1.922 -0.402 1.00 97.56 88 GLU A N 1
ATOM 719 C CA . GLU A 1 88 ? 0.952 -2.675 -1.005 1.00 97.56 88 GLU A CA 1
ATOM 720 C C . GLU A 1 88 ? 2.224 -1.822 -0.956 1.00 97.56 88 GLU A C 1
ATOM 722 O O . GLU A 1 88 ? 2.249 -0.690 -1.449 1.00 97.56 88 GLU A O 1
ATOM 727 N N . VAL A 1 89 ? 3.294 -2.345 -0.360 1.00 97.25 89 VAL A N 1
ATOM 728 C CA . VAL A 1 89 ? 4.562 -1.634 -0.179 1.00 97.25 89 VAL A CA 1
ATOM 729 C C . VAL A 1 89 ? 5.618 -2.225 -1.100 1.00 97.25 89 VAL A C 1
ATOM 731 O O . VAL A 1 89 ? 6.109 -3.337 -0.925 1.00 97.25 89 VAL A O 1
ATOM 734 N N . GLU A 1 90 ? 6.033 -1.441 -2.086 1.00 95.81 90 GLU A N 1
ATOM 735 C CA . GLU A 1 90 ? 6.907 -1.907 -3.153 1.00 95.81 90 GLU A CA 1
ATOM 736 C C . GLU A 1 90 ? 8.310 -1.309 -3.019 1.00 95.81 90 GLU A C 1
ATOM 738 O O . GLU A 1 90 ? 8.565 -0.130 -3.295 1.00 95.81 90 GLU A O 1
ATOM 743 N N . CYS A 1 91 ? 9.250 -2.155 -2.588 1.00 92.94 91 CYS A N 1
ATOM 744 C CA . CYS A 1 91 ? 10.659 -1.783 -2.441 1.00 92.94 91 CYS A CA 1
ATOM 745 C C . CYS A 1 91 ? 11.486 -1.981 -3.720 1.00 92.94 91 CYS A C 1
ATOM 747 O O . CYS A 1 91 ? 12.570 -1.410 -3.849 1.00 92.94 91 CYS A O 1
ATOM 749 N N . THR A 1 92 ? 11.012 -2.820 -4.645 1.00 91.12 92 THR A N 1
ATOM 750 C CA . THR A 1 92 ? 11.724 -3.194 -5.877 1.00 91.12 92 THR A CA 1
ATOM 751 C C . THR A 1 92 ? 10.742 -3.364 -7.030 1.00 91.12 92 THR A C 1
ATOM 753 O O . THR A 1 92 ? 9.572 -3.672 -6.819 1.00 91.12 92 THR A O 1
ATOM 756 N N . ALA A 1 93 ? 11.212 -3.176 -8.262 1.00 89.25 93 ALA A N 1
ATOM 757 C CA . ALA A 1 93 ? 10.386 -3.374 -9.444 1.00 89.25 93 ALA A CA 1
ATOM 758 C C . ALA A 1 93 ? 10.292 -4.866 -9.804 1.00 89.25 93 ALA A C 1
ATOM 760 O O . ALA A 1 93 ? 11.279 -5.489 -10.196 1.00 89.25 93 ALA A O 1
ATOM 761 N N . LYS A 1 94 ? 9.086 -5.436 -9.714 1.00 89.44 94 LYS A N 1
ATOM 762 C CA . LYS A 1 94 ? 8.787 -6.766 -10.264 1.00 89.44 94 LYS A CA 1
ATOM 763 C C . LYS A 1 94 ? 8.779 -6.714 -11.801 1.00 89.44 94 LYS A C 1
ATOM 765 O O . LYS A 1 94 ? 8.598 -5.653 -12.405 1.00 89.44 94 LYS A O 1
ATOM 770 N N . SER A 1 95 ? 8.934 -7.868 -12.454 1.00 94.12 95 SER A N 1
ATOM 771 C CA . SER A 1 95 ? 8.764 -7.942 -13.910 1.00 94.12 95 SER A CA 1
ATOM 772 C C . SER A 1 95 ? 7.335 -7.557 -14.303 1.00 94.12 95 SER A C 1
ATOM 774 O O . SER A 1 95 ? 6.382 -7.896 -13.597 1.00 94.12 95 SER A O 1
ATOM 776 N N . ARG A 1 96 ? 7.173 -6.887 -15.451 1.00 94.38 96 ARG A N 1
ATOM 777 C CA . ARG A 1 96 ? 5.862 -6.429 -15.945 1.00 94.38 96 ARG A CA 1
ATOM 778 C C . ARG A 1 96 ? 4.831 -7.556 -15.985 1.00 94.38 96 ARG A C 1
ATOM 780 O O . ARG A 1 96 ? 3.751 -7.420 -15.429 1.00 94.38 96 ARG A O 1
ATOM 787 N N . ALA A 1 97 ? 5.193 -8.702 -16.565 1.00 94.12 97 ALA A N 1
ATOM 788 C CA . ALA A 1 97 ? 4.300 -9.858 -16.673 1.00 94.12 97 ALA A CA 1
ATOM 789 C C . ALA A 1 97 ? 3.892 -10.440 -15.308 1.00 94.12 97 ALA A C 1
ATOM 791 O O . ALA A 1 97 ? 2.794 -10.974 -15.161 1.00 94.12 97 ALA A O 1
ATOM 792 N N . ARG A 1 98 ? 4.767 -10.376 -14.295 1.00 92.56 98 ARG A N 1
ATOM 793 C CA . ARG A 1 98 ? 4.402 -10.771 -12.928 1.00 92.56 98 ARG A CA 1
ATOM 794 C C . ARG A 1 98 ? 3.462 -9.745 -12.305 1.00 92.56 98 ARG A C 1
ATOM 796 O O . ARG A 1 98 ? 2.489 -10.144 -11.686 1.00 92.56 98 ARG A O 1
ATOM 803 N N . PHE A 1 99 ? 3.742 -8.459 -12.480 1.00 94.50 99 PHE A N 1
ATOM 804 C CA . PHE A 1 99 ? 2.957 -7.393 -11.869 1.00 94.50 99 PHE A CA 1
ATOM 805 C C . PHE A 1 99 ? 1.534 -7.324 -12.433 1.00 94.50 99 PHE A C 1
ATOM 807 O O . PHE A 1 99 ? 0.587 -7.335 -11.662 1.00 94.50 99 PHE A O 1
ATOM 814 N N . LEU A 1 100 ? 1.370 -7.354 -13.760 1.00 94.06 100 LEU A N 1
ATOM 815 C CA . LEU A 1 100 ? 0.046 -7.301 -14.393 1.00 94.06 100 LEU A CA 1
ATOM 816 C C . LEU A 1 100 ? -0.851 -8.477 -13.989 1.00 94.06 100 LEU A C 1
ATOM 818 O O . LEU A 1 100 ? -2.037 -8.281 -13.762 1.00 94.06 100 LEU A O 1
ATOM 822 N N . ARG A 1 101 ? -0.281 -9.679 -13.824 1.00 91.75 101 ARG A N 1
ATOM 823 C CA . ARG A 1 101 ? -1.031 -10.832 -13.301 1.00 91.75 101 ARG A CA 1
ATOM 824 C C . ARG A 1 101 ? -1.572 -10.575 -11.895 1.00 91.75 101 ARG A C 1
ATOM 826 O O . ARG A 1 101 ? -2.730 -10.869 -11.649 1.00 91.75 101 ARG A O 1
ATOM 833 N N . LEU A 1 102 ? -0.763 -9.979 -11.017 1.00 91.50 102 LEU A N 1
ATOM 834 C CA . LEU A 1 102 ? -1.196 -9.624 -9.660 1.00 91.50 102 LEU A CA 1
ATOM 835 C C . LEU A 1 102 ? -2.285 -8.543 -9.658 1.00 91.50 102 LEU A C 1
ATOM 837 O O . LEU A 1 102 ? -3.110 -8.520 -8.752 1.00 91.50 102 LEU A O 1
ATOM 841 N N . LEU A 1 103 ? -2.295 -7.645 -10.650 1.00 93.75 103 LEU A N 1
ATOM 842 C CA . LEU A 1 103 ? -3.326 -6.611 -10.734 1.00 93.75 103 LEU A CA 1
ATOM 843 C C . LEU A 1 103 ? -4.714 -7.182 -11.038 1.00 93.75 103 LEU A C 1
ATOM 845 O O . LEU A 1 103 ? -5.702 -6.650 -10.542 1.00 93.75 103 LEU A O 1
ATOM 849 N N . GLU A 1 104 ? -4.798 -8.260 -11.817 1.00 93.06 104 GLU A N 1
ATOM 850 C CA . GLU A 1 104 ? -6.077 -8.897 -12.146 1.00 93.06 104 GLU A CA 1
ATOM 851 C C . GLU A 1 104 ? -6.753 -9.532 -10.923 1.00 93.06 104 GLU A C 1
ATOM 853 O O . GLU A 1 104 ? -7.981 -9.504 -10.819 1.00 93.06 104 GLU A O 1
ATOM 858 N N . ASP A 1 105 ? -5.976 -10.024 -9.953 1.00 92.38 105 ASP A N 1
ATOM 859 C CA . ASP A 1 105 ? -6.522 -10.605 -8.721 1.00 92.38 105 ASP A CA 1
ATOM 860 C C . ASP A 1 105 ? -7.321 -9.575 -7.904 1.00 92.38 105 ASP A C 1
ATOM 862 O O . ASP A 1 105 ? -8.311 -9.924 -7.257 1.00 92.38 105 ASP A O 1
ATOM 866 N N . TRP A 1 106 ? -6.967 -8.286 -7.999 1.00 93.62 106 TRP A N 1
ATOM 867 C CA . TRP A 1 106 ? -7.685 -7.208 -7.314 1.00 93.62 106 TRP A CA 1
ATOM 868 C C . TRP A 1 106 ? -9.125 -7.025 -7.789 1.00 93.62 106 TRP A C 1
ATOM 870 O O . TRP A 1 106 ? -9.945 -6.522 -7.027 1.00 93.62 106 TRP A O 1
ATOM 880 N N . ARG A 1 107 ? -9.484 -7.485 -8.996 1.00 91.19 107 ARG A N 1
ATOM 881 C CA . ARG A 1 107 ? -10.884 -7.454 -9.457 1.00 91.19 107 ARG A CA 1
ATOM 882 C C . ARG A 1 107 ? -11.813 -8.322 -8.608 1.00 91.19 107 ARG A C 1
ATOM 884 O O . ARG A 1 107 ? -13.024 -8.143 -8.668 1.00 91.19 107 ARG A O 1
ATOM 891 N N . ARG A 1 108 ? -11.259 -9.294 -7.880 1.00 90.00 108 ARG A N 1
ATOM 892 C CA . ARG A 1 108 ? -12.010 -10.282 -7.092 1.00 90.00 108 ARG A CA 1
ATOM 893 C C . ARG A 1 108 ? -12.148 -9.892 -5.623 1.00 90.00 108 ARG A C 1
ATOM 895 O O . ARG A 1 108 ? -12.736 -10.648 -4.859 1.00 90.00 108 ARG A O 1
ATOM 902 N N . ILE A 1 109 ? -11.583 -8.755 -5.221 1.00 89.06 109 ILE A N 1
ATOM 903 C CA . ILE A 1 109 ? -11.527 -8.328 -3.826 1.00 89.06 109 ILE A CA 1
ATOM 904 C C . ILE A 1 109 ? -12.332 -7.045 -3.665 1.00 89.06 109 ILE A C 1
ATOM 906 O O . ILE A 1 109 ? -12.087 -6.057 -4.354 1.00 89.06 109 ILE A O 1
ATOM 910 N N . ASP A 1 110 ? -13.265 -7.047 -2.714 1.00 89.50 110 ASP A N 1
ATOM 911 C CA . ASP A 1 110 ? -14.037 -5.857 -2.364 1.00 89.50 110 ASP A CA 1
ATOM 912 C C . ASP A 1 110 ? -13.208 -4.904 -1.488 1.00 89.50 110 ASP A C 1
ATOM 914 O O . ASP A 1 110 ? -13.147 -5.013 -0.259 1.00 89.50 110 ASP A O 1
ATOM 918 N N . VAL A 1 111 ? -12.526 -3.972 -2.151 1.00 92.19 111 VAL A N 1
ATOM 919 C CA . VAL A 1 111 ? -11.826 -2.843 -1.533 1.00 92.19 111 VAL A CA 1
ATOM 920 C C . VAL A 1 111 ? -12.203 -1.548 -2.239 1.00 92.19 111 VAL A C 1
ATOM 922 O O . VAL A 1 111 ? -12.414 -1.503 -3.449 1.00 92.19 111 VAL A O 1
ATOM 925 N N . LYS A 1 112 ? -12.250 -0.451 -1.480 1.00 93.06 112 LYS A N 1
ATOM 926 C CA . LYS A 1 112 ? -12.503 0.886 -2.035 1.00 93.06 112 LYS A CA 1
ATOM 927 C C . LYS A 1 112 ? -11.311 1.453 -2.788 1.00 93.06 112 LYS A C 1
ATOM 929 O O . LYS A 1 112 ? -11.503 2.314 -3.641 1.00 93.06 112 LYS A O 1
ATOM 934 N N . LEU A 1 113 ? -10.106 1.021 -2.433 1.00 93.56 113 LEU A N 1
ATOM 935 C CA . LEU A 1 113 ? -8.855 1.489 -3.007 1.00 93.56 113 LEU A CA 1
ATOM 936 C C . LEU A 1 113 ? -7.755 0.459 -2.744 1.00 93.56 113 LEU A C 1
ATOM 938 O O . LEU A 1 113 ? -7.682 -0.102 -1.648 1.00 93.56 113 LEU A O 1
ATOM 942 N N . VAL A 1 114 ? -6.869 0.279 -3.719 1.00 96.06 114 VAL A N 1
ATOM 943 C CA . VAL A 1 114 ? -5.564 -0.357 -3.524 1.00 96.06 114 VAL A CA 1
ATOM 944 C C . VAL A 1 114 ? -4.495 0.736 -3.582 1.00 96.06 114 VAL A C 1
ATOM 946 O O . VAL A 1 114 ? -4.258 1.341 -4.631 1.00 96.06 114 VAL A O 1
ATOM 949 N N . LEU A 1 115 ? -3.875 1.024 -2.440 1.00 97.00 115 LEU A N 1
ATOM 950 C CA . LEU A 1 115 ? -2.830 2.030 -2.289 1.00 97.00 115 LEU A CA 1
ATOM 951 C C . LEU A 1 115 ? -1.449 1.378 -2.403 1.00 97.00 115 LEU A C 1
ATOM 953 O O . LEU A 1 115 ? -0.990 0.693 -1.489 1.00 97.00 115 LEU A O 1
ATOM 957 N N . TYR A 1 116 ? -0.761 1.657 -3.505 1.00 97.50 116 TYR A N 1
ATOM 958 C CA . TYR A 1 116 ? 0.640 1.312 -3.691 1.00 97.50 116 TYR A CA 1
ATOM 959 C C . TYR A 1 116 ? 1.547 2.405 -3.120 1.00 97.50 116 TYR A C 1
ATOM 961 O O . TYR A 1 116 ? 1.442 3.583 -3.475 1.00 97.50 116 TYR A O 1
ATOM 969 N N . ILE A 1 117 ? 2.489 2.004 -2.271 1.00 97.25 117 ILE A N 1
ATOM 970 C CA . ILE A 1 117 ? 3.498 2.882 -1.678 1.00 97.25 117 ILE A CA 1
ATOM 971 C C . ILE A 1 117 ? 4.873 2.401 -2.113 1.00 97.25 117 ILE A C 1
ATOM 973 O O . ILE A 1 117 ? 5.269 1.269 -1.851 1.00 97.25 117 ILE A O 1
ATOM 977 N N . THR A 1 118 ? 5.630 3.274 -2.767 1.00 97.19 118 THR A N 1
ATOM 978 C CA . THR A 1 118 ? 6.943 2.920 -3.324 1.00 97.19 118 THR A CA 1
ATOM 979 C C . THR A 1 118 ? 8.074 3.567 -2.548 1.00 97.19 118 THR A C 1
ATOM 981 O O . THR A 1 118 ? 7.990 4.727 -2.153 1.00 97.19 118 THR A O 1
ATOM 984 N N . THR A 1 119 ? 9.171 2.844 -2.336 1.00 94.88 119 THR A N 1
ATOM 985 C CA . THR A 1 119 ? 10.298 3.376 -1.546 1.00 94.88 119 THR A CA 1
ATOM 986 C C . THR A 1 119 ? 11.341 4.121 -2.379 1.00 94.88 119 THR A C 1
ATOM 988 O O . THR A 1 119 ? 12.317 4.612 -1.821 1.00 94.88 119 THR A O 1
ATOM 991 N N . ALA A 1 120 ? 11.203 4.153 -3.708 1.00 93.69 120 ALA A N 1
ATOM 992 C CA . ALA A 1 120 ? 12.168 4.785 -4.605 1.00 93.69 120 ALA A CA 1
ATOM 993 C C . ALA A 1 120 ? 11.500 5.320 -5.880 1.00 93.69 120 ALA A C 1
ATOM 995 O O . ALA A 1 120 ? 10.588 4.699 -6.426 1.00 93.69 120 ALA A O 1
ATOM 996 N N . GLN A 1 121 ? 12.020 6.434 -6.408 1.00 95.25 121 GLN A N 1
ATOM 997 C CA . GLN A 1 121 ? 11.469 7.109 -7.591 1.00 95.25 121 GLN A CA 1
ATOM 998 C C . GLN A 1 121 ? 11.417 6.219 -8.841 1.00 95.25 121 GLN A C 1
ATOM 1000 O O . GLN A 1 121 ? 10.476 6.311 -9.629 1.00 95.25 121 GLN A O 1
ATOM 1005 N N . TYR A 1 122 ? 12.424 5.368 -9.051 1.00 96.25 122 TYR A N 1
ATOM 1006 C CA . TYR A 1 122 ? 12.435 4.479 -10.213 1.00 96.25 122 TYR A CA 1
ATOM 1007 C C . TYR A 1 122 ? 11.332 3.411 -10.108 1.00 96.25 122 TYR A C 1
ATOM 1009 O O . TYR A 1 122 ? 10.670 3.130 -11.103 1.00 96.25 122 TYR A O 1
ATOM 1017 N N . VAL A 1 123 ? 11.074 2.880 -8.903 1.00 96.56 123 VAL A N 1
ATOM 1018 C CA . VAL A 1 123 ? 9.978 1.929 -8.646 1.00 96.56 123 VAL A CA 1
ATOM 1019 C C . VAL A 1 123 ? 8.634 2.609 -8.879 1.00 96.56 123 VAL A C 1
ATOM 1021 O O . VAL A 1 123 ? 7.791 2.037 -9.562 1.00 96.56 123 VAL A O 1
ATOM 1024 N N . PHE A 1 124 ? 8.469 3.850 -8.405 1.00 96.88 124 PHE A N 1
ATOM 1025 C CA . PHE A 1 124 ? 7.275 4.658 -8.665 1.00 96.88 124 PHE A CA 1
ATOM 1026 C C . PHE A 1 124 ? 6.962 4.734 -10.161 1.00 96.88 124 PHE A C 1
ATOM 1028 O O . PHE A 1 124 ? 5.871 4.364 -10.573 1.00 96.88 124 PHE A O 1
ATOM 1035 N N . ARG A 1 125 ? 7.927 5.148 -10.993 1.00 97.00 125 ARG A N 1
ATOM 1036 C CA . ARG A 1 125 ? 7.712 5.300 -12.446 1.00 97.00 125 ARG A CA 1
ATOM 1037 C C . ARG A 1 125 ? 7.349 3.977 -13.122 1.00 97.00 125 ARG A C 1
ATOM 1039 O O . ARG A 1 125 ? 6.499 3.948 -14.007 1.00 97.00 125 ARG A O 1
ATOM 1046 N N . VAL A 1 126 ? 7.988 2.883 -12.705 1.00 96.69 126 VAL A N 1
ATOM 1047 C CA . VAL A 1 126 ? 7.707 1.548 -13.246 1.00 96.69 126 VAL A CA 1
ATOM 1048 C C . VAL A 1 126 ? 6.299 1.089 -12.867 1.00 96.69 126 VAL A C 1
ATOM 1050 O O . VAL A 1 126 ? 5.544 0.668 -13.740 1.00 96.69 126 VAL A O 1
ATOM 1053 N N . ILE A 1 127 ? 5.926 1.209 -11.592 1.00 96.56 127 ILE A N 1
ATOM 1054 C CA . ILE A 1 127 ? 4.598 0.815 -11.114 1.00 96.56 127 ILE A CA 1
ATOM 1055 C C . ILE A 1 127 ? 3.517 1.699 -11.720 1.00 96.56 127 ILE A C 1
ATOM 1057 O O . ILE A 1 127 ? 2.506 1.172 -12.160 1.00 96.56 127 ILE A O 1
ATOM 1061 N N . GLN A 1 128 ? 3.748 3.006 -11.834 1.00 96.75 128 GLN A N 1
ATOM 1062 C CA . GLN A 1 128 ? 2.832 3.928 -12.500 1.00 96.75 128 GLN A CA 1
ATOM 1063 C C . GLN A 1 128 ? 2.486 3.439 -13.911 1.00 96.75 128 GLN A C 1
ATOM 1065 O O . GLN A 1 128 ? 1.312 3.329 -14.249 1.00 96.75 128 GLN A O 1
ATOM 1070 N N . LYS A 1 129 ? 3.497 3.054 -14.704 1.00 96.12 129 LYS A N 1
ATOM 1071 C CA . LYS A 1 129 ? 3.285 2.478 -16.038 1.00 96.12 129 LYS A CA 1
ATOM 1072 C C . LYS A 1 129 ? 2.477 1.180 -15.984 1.00 96.12 129 LYS A C 1
ATOM 1074 O O . LYS A 1 129 ? 1.578 0.989 -16.791 1.00 96.12 129 LYS A O 1
ATOM 1079 N N . TYR A 1 130 ? 2.783 0.288 -15.044 1.00 95.94 130 TYR A N 1
ATOM 1080 C CA . TYR A 1 130 ? 2.066 -0.983 -14.930 1.00 95.94 130 TYR A CA 1
ATOM 1081 C C . TYR A 1 130 ? 0.611 -0.812 -14.495 1.00 95.94 130 TYR A C 1
ATOM 1083 O O . TYR A 1 130 ? -0.241 -1.546 -14.981 1.00 95.94 130 TYR A O 1
ATOM 1091 N N . LEU A 1 131 ? 0.322 0.145 -13.611 1.00 95.44 131 LEU A N 1
ATOM 1092 C CA . LEU A 1 131 ? -1.043 0.477 -13.209 1.00 95.44 131 LEU A CA 1
ATOM 1093 C C . LEU A 1 131 ? -1.833 1.059 -14.387 1.00 95.44 131 LEU A C 1
ATOM 1095 O O . LEU A 1 131 ? -2.981 0.675 -14.580 1.00 95.44 131 LEU A O 1
ATOM 1099 N N . SER A 1 132 ? -1.207 1.903 -15.217 1.00 94.56 132 SER A N 1
ATOM 1100 C CA . SER A 1 132 ? -1.808 2.389 -16.470 1.00 94.56 132 SER A CA 1
ATOM 1101 C C . SER A 1 132 ? -2.142 1.270 -17.453 1.00 94.56 132 SER A C 1
ATOM 1103 O O . SER A 1 132 ? -3.169 1.334 -18.118 1.00 94.56 132 SER A O 1
ATOM 1105 N N . ASP A 1 133 ? -1.305 0.235 -17.514 1.00 94.50 133 ASP A N 1
ATOM 1106 C CA . ASP A 1 133 ? -1.508 -0.942 -18.367 1.00 94.50 133 ASP A CA 1
ATOM 1107 C C . ASP A 1 133 ? -2.479 -1.980 -17.758 1.00 94.50 133 ASP A C 1
ATOM 1109 O O . ASP A 1 133 ? -2.806 -2.975 -18.406 1.00 94.50 133 ASP A O 1
ATOM 1113 N N . GLY A 1 134 ? -2.872 -1.802 -16.494 1.00 92.06 134 GLY A N 1
ATOM 1114 C CA . GLY A 1 134 ? -3.635 -2.765 -15.703 1.00 92.06 134 GLY A CA 1
ATOM 1115 C C . GLY A 1 134 ? -5.160 -2.654 -15.856 1.00 92.06 134 GLY A C 1
ATOM 1116 O O . GLY A 1 134 ? -5.669 -1.996 -16.768 1.00 92.06 134 GLY A O 1
ATOM 1117 N N . PRO A 1 135 ? -5.926 -3.295 -14.956 1.00 91.75 135 PRO A N 1
ATOM 1118 C CA . PRO A 1 135 ? -7.379 -3.230 -14.971 1.00 91.75 135 PRO A CA 1
ATOM 1119 C C . PRO A 1 135 ? -7.876 -1.830 -14.587 1.00 91.75 135 PRO A C 1
ATOM 1121 O O . PRO A 1 135 ? -7.577 -1.316 -13.514 1.00 91.75 135 PRO A O 1
ATOM 1124 N N . GLN A 1 136 ? -8.683 -1.227 -15.462 1.00 90.44 136 GLN A N 1
ATOM 1125 C CA . GLN A 1 136 ? -9.150 0.162 -15.320 1.00 90.44 136 GLN A CA 1
ATOM 1126 C C . GLN A 1 136 ? -10.347 0.318 -14.367 1.00 90.44 136 GLN A C 1
ATOM 1128 O O . GLN A 1 136 ? -10.685 1.422 -13.954 1.00 90.44 136 GLN A O 1
ATOM 1133 N N . ASN A 1 137 ? -11.010 -0.786 -14.019 1.00 89.62 137 ASN A N 1
ATOM 1134 C CA . ASN A 1 137 ? -12.158 -0.812 -13.112 1.00 89.62 137 ASN A CA 1
ATOM 1135 C C . ASN A 1 137 ? -11.759 -1.009 -11.639 1.00 89.62 137 ASN A C 1
ATOM 1137 O O . ASN A 1 137 ? -12.640 -1.105 -10.787 1.00 89.62 137 ASN A O 1
ATOM 1141 N N . VAL A 1 138 ? -10.461 -1.109 -11.343 1.00 92.38 138 VAL A N 1
ATOM 1142 C CA . VAL A 1 138 ? -9.949 -1.204 -9.975 1.00 92.38 138 VAL A CA 1
ATOM 1143 C C . VAL A 1 138 ? -9.376 0.160 -9.576 1.00 92.38 138 VAL A C 1
ATOM 1145 O O . VAL A 1 138 ? -8.520 0.698 -10.282 1.00 92.38 138 VAL A O 1
ATOM 1148 N N . PRO A 1 139 ? -9.826 0.750 -8.457 1.00 93.50 139 PRO A N 1
ATOM 1149 C CA . PRO A 1 139 ? -9.306 2.026 -7.992 1.00 93.50 139 PRO A CA 1
ATOM 1150 C C . PRO A 1 139 ? -7.897 1.838 -7.418 1.00 93.50 139 PRO A C 1
ATOM 1152 O O . PRO A 1 139 ? -7.720 1.382 -6.287 1.00 93.50 139 PRO A O 1
ATOM 1155 N N . PHE A 1 140 ? -6.888 2.210 -8.204 1.00 96.31 140 PHE A N 1
ATOM 1156 C CA . PHE A 1 140 ? -5.492 2.241 -7.778 1.00 96.31 140 PHE A CA 1
ATOM 1157 C C . PHE A 1 140 ? -5.046 3.656 -7.412 1.00 96.31 140 PHE A C 1
ATOM 1159 O O . PHE A 1 140 ? -5.325 4.619 -8.130 1.00 96.31 140 PHE A O 1
ATOM 1166 N N . ALA A 1 141 ? -4.284 3.759 -6.326 1.00 96.38 141 ALA A N 1
ATOM 1167 C CA . ALA A 1 141 ? -3.529 4.951 -5.967 1.00 96.38 141 ALA A CA 1
ATOM 1168 C C . ALA A 1 141 ? -2.045 4.616 -5.834 1.00 96.38 141 ALA A C 1
ATOM 1170 O O . ALA A 1 141 ? -1.684 3.521 -5.407 1.00 96.38 141 ALA A O 1
ATOM 1171 N N . LEU A 1 142 ? -1.188 5.577 -6.168 1.00 97.19 142 LEU A N 1
ATOM 1172 C CA . LEU A 1 142 ? 0.258 5.435 -6.085 1.00 97.19 142 LEU A CA 1
ATOM 1173 C C . LEU A 1 142 ? 0.887 6.662 -5.431 1.00 97.19 142 LEU A C 1
ATOM 1175 O O . LEU A 1 142 ? 0.628 7.803 -5.821 1.00 97.19 142 LEU A O 1
ATOM 1179 N N . VAL A 1 143 ? 1.771 6.416 -4.472 1.00 96.12 143 VAL A N 1
ATOM 1180 C CA . VAL A 1 143 ? 2.527 7.461 -3.777 1.00 96.12 143 VAL A CA 1
ATOM 1181 C C . VAL A 1 143 ? 3.933 6.968 -3.437 1.00 96.12 143 VAL A C 1
ATOM 1183 O O . VAL A 1 143 ? 4.195 5.760 -3.368 1.00 96.12 143 VAL A O 1
ATOM 1186 N N . ARG A 1 144 ? 4.883 7.888 -3.257 1.00 95.56 144 ARG A N 1
ATOM 1187 C CA . ARG A 1 144 ? 6.205 7.539 -2.726 1.00 95.56 144 ARG A CA 1
ATOM 1188 C C . ARG A 1 144 ? 6.184 7.644 -1.213 1.00 95.56 144 ARG A C 1
ATOM 1190 O O . ARG A 1 144 ? 5.567 8.537 -0.648 1.00 95.56 144 ARG A O 1
ATOM 1197 N N . TRP A 1 145 ? 6.913 6.753 -0.560 1.00 95.25 145 TRP A N 1
ATOM 1198 C CA . TRP A 1 145 ? 7.061 6.772 0.888 1.00 95.25 145 TRP A CA 1
ATOM 1199 C C . TRP A 1 145 ? 7.617 8.111 1.392 1.00 95.25 145 TRP A C 1
ATOM 1201 O O . TRP A 1 145 ? 7.087 8.660 2.346 1.00 95.25 145 TRP A O 1
ATOM 1211 N N . GLU A 1 146 ? 8.614 8.673 0.707 1.00 92.94 146 GLU A N 1
ATOM 1212 C CA . GLU A 1 146 ? 9.209 9.979 1.034 1.00 92.94 146 GLU A CA 1
ATOM 1213 C C . GLU A 1 146 ? 8.169 11.112 1.096 1.00 92.94 146 GLU A C 1
ATOM 1215 O O . GLU A 1 146 ? 8.216 11.944 2.001 1.00 92.94 146 GLU A O 1
ATOM 1220 N N . ASP A 1 147 ? 7.186 11.087 0.192 1.00 91.56 147 ASP A N 1
ATOM 1221 C CA . ASP A 1 147 ? 6.115 12.086 0.120 1.00 91.56 147 ASP A CA 1
ATOM 1222 C C . ASP A 1 147 ? 5.089 11.921 1.258 1.00 91.56 147 ASP A C 1
ATOM 1224 O O . ASP A 1 147 ? 4.410 12.872 1.630 1.00 91.56 147 ASP A O 1
ATOM 1228 N N . LEU A 1 148 ? 4.972 10.718 1.834 1.00 89.94 148 LEU A N 1
ATOM 1229 C CA . LEU A 1 148 ? 4.079 10.442 2.966 1.00 89.94 148 LEU A CA 1
ATOM 1230 C C . LEU A 1 148 ? 4.685 10.806 4.319 1.00 89.94 148 LEU A C 1
ATOM 1232 O O . LEU A 1 148 ? 3.942 11.052 5.271 1.00 89.94 148 LEU A O 1
ATOM 1236 N N . GLN A 1 149 ? 6.014 10.774 4.437 1.00 87.50 149 GLN A N 1
ATOM 1237 C CA . GLN A 1 149 ? 6.702 10.882 5.726 1.00 87.50 149 GLN A CA 1
ATOM 1238 C C . GLN A 1 149 ? 6.595 12.265 6.367 1.00 87.50 149 GLN A C 1
ATOM 1240 O O . GLN A 1 149 ? 6.673 12.364 7.588 1.00 87.50 149 GLN A O 1
ATOM 1245 N N . ASN A 1 150 ? 6.424 13.316 5.567 1.00 76.75 150 ASN A N 1
ATOM 1246 C CA . ASN A 1 150 ? 6.590 14.689 6.025 1.00 76.75 150 ASN A CA 1
ATOM 1247 C C . ASN A 1 150 ? 5.294 15.487 5.853 1.00 76.75 150 ASN A C 1
ATOM 1249 O O . ASN A 1 150 ? 4.755 15.561 4.754 1.00 76.75 150 ASN A O 1
ATOM 1253 N N . GLY A 1 151 ? 4.829 16.131 6.927 1.00 77.88 151 GLY A N 1
ATOM 1254 C CA . GLY A 1 151 ? 3.751 17.126 6.868 1.00 77.88 151 GLY A CA 1
ATOM 1255 C C . GLY A 1 151 ? 2.383 16.578 6.446 1.00 77.88 151 GLY A C 1
ATOM 1256 O O . GLY A 1 151 ? 2.019 15.453 6.789 1.00 77.88 151 GLY A O 1
ATOM 1257 N N . GLU A 1 152 ? 1.599 17.403 5.749 1.00 82.06 152 GLU A N 1
ATOM 1258 C CA . GLU A 1 152 ? 0.347 16.973 5.119 1.00 82.06 152 GLU A CA 1
ATOM 1259 C C . GLU A 1 152 ? 0.678 16.190 3.836 1.00 82.06 152 GLU A C 1
ATOM 1261 O O . GLU A 1 152 ? 1.364 16.729 2.963 1.00 82.06 152 GLU A O 1
ATOM 1266 N N . PRO A 1 153 ? 0.215 14.935 3.694 1.00 82.75 153 PRO A N 1
ATOM 1267 C CA . PRO A 1 153 ? 0.483 14.149 2.497 1.00 82.75 153 PRO A CA 1
ATOM 1268 C C . PRO A 1 153 ? -0.050 14.827 1.223 1.00 82.75 153 PRO A C 1
ATOM 1270 O O . PRO A 1 153 ? -1.192 15.299 1.212 1.00 82.75 153 PRO A O 1
ATOM 1273 N N . PRO A 1 154 ? 0.716 14.836 0.119 1.00 82.44 154 PRO A N 1
ATOM 1274 C CA . PRO A 1 154 ? 0.255 15.425 -1.129 1.00 82.44 154 PRO A CA 1
ATOM 1275 C C . PRO A 1 154 ? -0.860 14.583 -1.777 1.00 82.44 154 PRO A C 1
ATOM 1277 O O . PRO A 1 154 ? -1.058 13.413 -1.425 1.00 82.44 154 PRO A O 1
ATOM 1280 N N . PRO A 1 155 ? -1.575 15.142 -2.774 1.00 87.56 155 PRO A N 1
ATOM 1281 C CA . PRO A 1 155 ? -2.451 14.355 -3.632 1.00 87.56 155 PRO A CA 1
ATOM 1282 C C . PRO A 1 155 ? -1.701 13.163 -4.241 1.00 87.56 155 PRO A C 1
ATOM 1284 O O . PRO A 1 155 ? -0.609 13.318 -4.789 1.00 87.56 155 PRO A O 1
ATOM 1287 N N . VAL A 1 156 ? -2.296 11.974 -4.164 1.00 92.25 156 VAL A N 1
ATOM 1288 C CA . VAL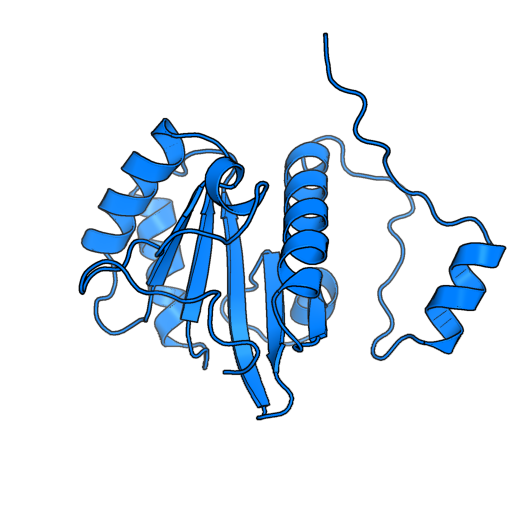 A 1 156 ? -1.713 10.747 -4.720 1.00 92.25 156 VAL A CA 1
ATOM 1289 C C . VAL A 1 156 ? -2.053 10.609 -6.185 1.00 92.25 156 VAL A C 1
ATOM 1291 O O . VAL A 1 156 ? -3.125 11.026 -6.622 1.00 92.25 156 VAL A O 1
ATOM 1294 N N . TRP A 1 157 ? -1.164 9.979 -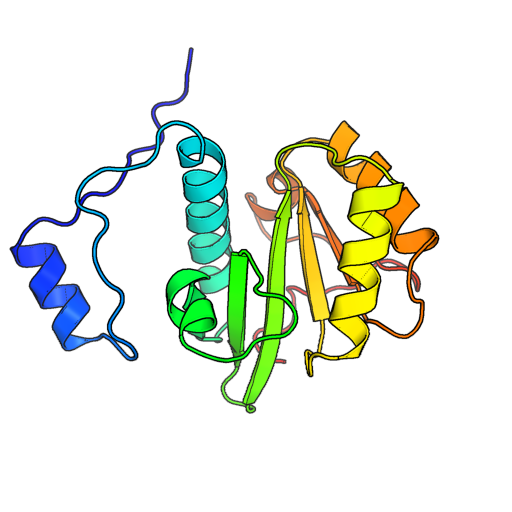6.944 1.00 95.56 157 TRP A N 1
ATOM 1295 C CA . TRP A 1 157 ? -1.438 9.675 -8.338 1.00 95.56 157 TRP A CA 1
ATOM 1296 C C . TRP A 1 157 ? -2.525 8.598 -8.454 1.00 95.56 157 TRP A C 1
ATOM 1298 O O . TRP A 1 157 ? -2.500 7.612 -7.718 1.00 95.56 157 TRP A O 1
ATOM 1308 N N . THR A 1 158 ? -3.441 8.768 -9.409 1.00 94.12 158 THR A N 1
ATOM 1309 C CA . THR A 1 158 ? -4.400 7.748 -9.862 1.00 94.12 158 THR A CA 1
ATOM 1310 C C . THR A 1 158 ? -4.531 7.817 -11.387 1.00 94.12 158 THR A C 1
ATOM 1312 O O . THR A 1 158 ? -4.078 8.787 -12.004 1.00 94.12 158 THR A O 1
ATOM 1315 N N . LEU A 1 159 ? -5.197 6.832 -11.997 1.00 89.50 159 LEU A N 1
ATOM 1316 C CA . LEU A 1 159 ? -5.497 6.823 -13.437 1.00 89.50 159 LEU A CA 1
ATOM 1317 C C . LEU A 1 159 ? -6.328 8.034 -13.887 1.00 89.50 159 LEU A C 1
ATOM 1319 O O . LEU A 1 159 ? -6.116 8.556 -14.976 1.00 89.50 159 LEU A O 1
ATOM 1323 N N . ASN A 1 160 ? -7.222 8.518 -13.021 1.00 89.44 160 ASN A N 1
ATOM 1324 C CA . ASN A 1 160 ? -8.134 9.628 -13.313 1.00 89.44 160 ASN A CA 1
ATOM 1325 C C . ASN A 1 160 ? -7.575 10.993 -12.873 1.00 89.44 160 ASN A C 1
ATOM 1327 O O . ASN A 1 160 ? -8.302 11.982 -12.829 1.00 89.44 160 ASN A O 1
ATOM 1331 N N . GLY A 1 161 ? -6.287 11.048 -12.524 1.00 88.00 161 GLY A N 1
ATOM 1332 C CA . GLY A 1 161 ? -5.615 12.242 -12.022 1.00 88.00 161 GLY A CA 1
ATOM 1333 C C . GLY A 1 161 ? -5.383 12.232 -10.506 1.00 88.00 161 GLY A C 1
ATOM 1334 O O . GLY A 1 161 ? -5.748 11.276 -9.817 1.00 88.00 161 GLY A O 1
ATOM 1335 N N . PRO A 1 162 ? -4.707 13.256 -9.961 1.00 90.06 162 PRO A N 1
ATOM 1336 C CA . PRO A 1 162 ? -4.334 13.273 -8.551 1.00 90.06 162 PRO A CA 1
ATOM 1337 C C . PRO A 1 162 ? -5.539 13.396 -7.605 1.00 90.06 162 PRO A C 1
ATOM 1339 O O . PRO A 1 162 ? -6.426 14.216 -7.833 1.00 90.06 162 PRO A O 1
ATOM 1342 N N . VAL A 1 163 ? -5.552 12.631 -6.508 1.00 87.62 163 VAL A N 1
ATOM 1343 C CA . VAL A 1 163 ? -6.653 12.618 -5.523 1.00 87.62 163 VAL A CA 1
ATOM 1344 C C . VAL A 1 163 ? -6.126 12.807 -4.100 1.00 87.62 163 VAL A C 1
ATOM 1346 O O . VAL A 1 163 ? -5.102 12.252 -3.713 1.00 87.62 163 VAL A O 1
ATOM 1349 N N . LYS A 1 164 ? -6.856 13.560 -3.271 1.00 86.12 164 LYS A N 1
ATOM 1350 C CA . LYS A 1 164 ? -6.554 13.751 -1.842 1.00 86.12 164 LYS A CA 1
ATOM 1351 C C . LYS A 1 164 ? -7.045 12.577 -0.983 1.00 86.12 164 LYS A C 1
ATOM 1353 O O . LYS A 1 164 ? -7.970 12.712 -0.185 1.00 86.12 164 LYS A O 1
ATOM 1358 N N . VAL A 1 165 ? -6.419 11.415 -1.160 1.00 82.75 165 VAL A N 1
ATOM 1359 C CA . VAL A 1 165 ? -6.737 10.160 -0.446 1.00 82.75 165 VAL A CA 1
ATOM 1360 C C . VAL A 1 165 ? -6.473 10.262 1.071 1.00 82.75 165 VAL A C 1
ATOM 1362 O O . VAL A 1 165 ? -7.072 9.549 1.875 1.00 82.75 165 VAL A O 1
ATOM 1365 N N . PHE A 1 166 ? -5.630 11.191 1.506 1.00 80.56 166 PHE A N 1
ATOM 1366 C CA . PHE A 1 166 ? -5.256 11.328 2.917 1.00 80.56 166 PHE A CA 1
ATOM 1367 C C . PHE A 1 166 ? -6.030 12.411 3.673 1.00 80.56 166 PHE A C 1
ATOM 1369 O O . PHE A 1 166 ? -6.023 12.421 4.897 1.00 80.56 166 PHE A O 1
ATOM 1376 N N . ASN A 1 167 ? -6.758 13.284 2.971 1.00 74.19 167 ASN A N 1
ATOM 1377 C CA . ASN A 1 167 ? -7.569 14.334 3.604 1.00 74.19 167 ASN A CA 1
ATOM 1378 C C . ASN A 1 167 ? -8.883 13.786 4.178 1.00 74.19 167 ASN A C 1
ATOM 1380 O O . ASN A 1 167 ? -9.584 14.481 4.910 1.00 74.19 167 ASN A O 1
ATOM 1384 N N . ARG A 1 168 ? -9.229 12.542 3.840 1.00 66.62 168 ARG A N 1
ATOM 1385 C CA . ARG A 1 168 ? -10.365 11.828 4.410 1.00 66.62 168 ARG A CA 1
ATOM 1386 C C . ARG A 1 168 ? -9.867 10.979 5.573 1.00 66.62 168 ARG A C 1
ATOM 1388 O O . ARG A 1 168 ? -9.129 10.020 5.361 1.00 66.62 168 ARG A O 1
ATOM 1395 N N . LYS A 1 169 ? -10.278 11.334 6.793 1.00 66.19 169 LYS A N 1
ATOM 1396 C CA . LYS A 1 169 ? -10.027 10.511 7.988 1.00 66.19 169 LYS A CA 1
ATOM 1397 C C . LYS A 1 169 ? -10.779 9.178 7.931 1.00 66.19 169 LYS A C 1
ATOM 1399 O O . LYS A 1 169 ? -10.304 8.197 8.493 1.00 66.19 169 LYS A O 1
ATOM 1404 N N . GLU A 1 170 ? -11.900 9.157 7.208 1.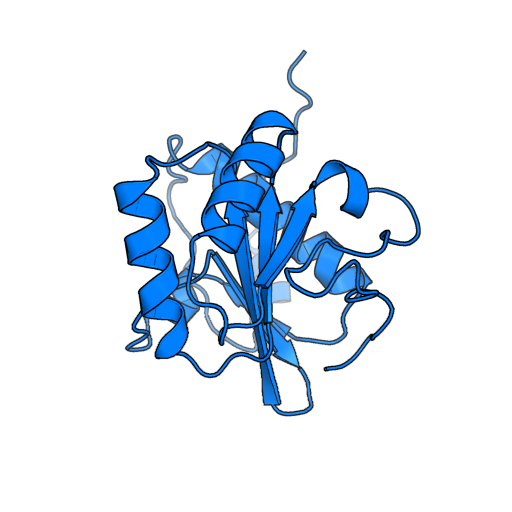00 61.06 170 GLU A N 1
ATOM 1405 C CA . GLU A 1 170 ? -12.774 8.002 7.014 1.00 61.06 170 GLU A CA 1
ATOM 1406 C C . GLU A 1 170 ? -13.071 7.761 5.539 1.00 61.06 170 GLU A C 1
ATOM 1408 O O . GLU A 1 170 ? -13.165 8.700 4.742 1.00 61.06 170 GLU A O 1
ATOM 1413 N N . TYR A 1 171 ? -13.250 6.488 5.198 1.00 57.50 171 TYR A N 1
ATOM 1414 C CA . TYR A 1 171 ? -13.677 6.053 3.876 1.00 57.50 171 TYR A CA 1
ATOM 1415 C C . TYR A 1 171 ? -15.121 5.627 3.867 1.00 57.50 171 TYR A C 1
ATOM 1417 O O . TYR A 1 171 ? -15.610 5.064 4.873 1.00 57.50 171 TYR A O 1
#

Foldseek 3Di:
DPDCPDDDDQDPVSVVVCVVVDPDDDDDDPDDDPVCVVVLSLLVVVVVLLVVQAVFDKDAQRNCVVDPQLDGARIWTQFPVRAIEGEHEAADADDLVVLQVNLVSQVVDRHPEYEYEYADPVNQVRVVVSLLVHDPPHWYWYDYPVQSPDDQRFFTQTPVGTHNPRNDNGD

Radius of gyration: 16.32 Å; chains: 1; bounding box: 44×34×48 Å

Secondary structure (DSSP, 8-state):
--------PPPHHHHHHHHTT-SS-----SS--TTTHHHHHHHHHHHHHHHHH--SEEEEHHHHTTS--SS--SEEEE-TTS-EEEEEEESS---HHHHHHHHHHGGGS--SEEEEEESSHHHHHHHHHHHHTS-TTS-EEEEEHHHHHSSSPPPBB-TTS-B-TTS-S--

pLDDT: mean 83.45, std 15.33, range [34.84, 97.56]

Sequence (171 aa):
MLDRKRLIRLTPLGYRVVEENLVIEVPQTRKPDIRTLRHDAHVTSVRFRLAEIWTGSWLPEKAIKQEDFPRVPDGLFIFPSGKKVAVEVECTAKSRARFLRLLEDWRRIDVKLVLYITTAQYVFRVIQKYLSDGPQNVPFALVRWEDLQNGEPPPVWTLNGPVKVFNRKEY